Protein AF-A0A536FW49-F1 (afdb_monomer)

Nearest PDB structures (foldseek):
  2rd9-assembly1_A  TM=7.091E-01  e=1.650E-01  Halalkalibacterium halodurans C-125
  2yqy-assembly1_A  TM=7.207E-01  e=1.515E+00  Thermus thermophilus HB8

Sequence (90 aa):
MTPSEVAGTLEASGDAVTRLLSSLPPAIARWKPAPREWCVNECVGHLIEAERRAFAGRIRIILDNTNRRWRHGTRPRLRWRAMTARETRR

Solvent-accessible surface area (backbone atoms only — not comparable to full-atom values): 5673 Å² total; per-residue (Å²): 133,53,74,65,56,51,51,52,50,52,52,53,50,52,51,53,52,49,56,57,56,73,69,50,55,74,67,61,35,65,42,56,90,43,98,86,54,67,19,54,52,55,51,50,53,50,50,53,48,42,44,62,62,50,50,56,39,45,53,50,41,60,75,67,68,53,89,70,78,82,74,77,77,74,73,74,88,62,77,77,73,74,87,68,94,70,86,89,76,130

Foldseek 3Di:
DDPVVVVVVVVVVVVVLVVVVVPDDPV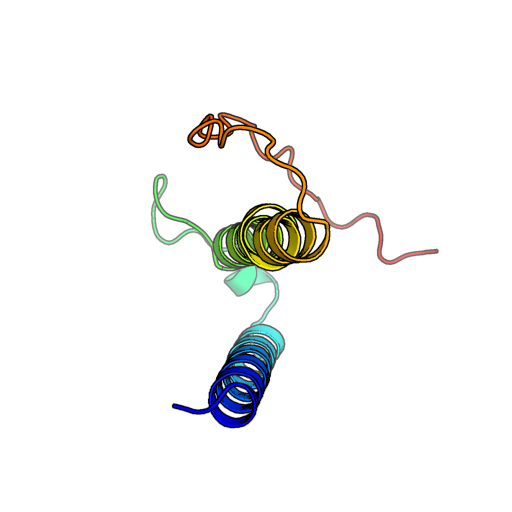QQCDAPDPPGDRVVRVVVVVVCCVPCPNVVVVVCVVVVPPPDDDDDPPPPDDPPDPPDDPPPD

Secondary structure (DSSP, 8-state):
--HHHHHHHHHHHHHHHHHHHHTS-HHHHH--SSTTSPPHHHHHHHHHHIIIIIIHHHHHHHHTT-------------------S-SS--

pLDDT: mean 78.27, std 22.02, range [34.75, 97.12]

Structure (mmCIF, N/CA/C/O backbone):
data_AF-A0A536FW49-F1
#
_entry.id   AF-A0A536FW49-F1
#
loop_
_atom_site.group_PDB
_atom_site.id
_atom_site.type_symbol
_atom_site.label_atom_id
_atom_site.label_alt_id
_atom_site.label_comp_id
_atom_site.label_asym_id
_atom_site.label_entity_id
_atom_site.label_seq_id
_atom_site.pdbx_PDB_ins_code
_atom_site.Cartn_x
_atom_site.Cartn_y
_atom_site.Cartn_z
_atom_site.occupancy
_atom_site.B_iso_or_equiv
_atom_site.auth_seq_id
_atom_site.auth_comp_id
_atom_site.auth_asym_id
_atom_site.auth_atom_id
_atom_site.pdbx_PDB_model_num
ATOM 1 N N . MET A 1 1 ? -19.335 11.961 7.971 1.00 80.06 1 MET A N 1
ATOM 2 C CA . MET A 1 1 ? -18.702 10.635 7.882 1.00 80.06 1 MET A CA 1
ATOM 3 C C . MET A 1 1 ? -18.817 9.940 9.225 1.00 80.06 1 MET A C 1
ATOM 5 O O . MET A 1 1 ? -18.332 10.478 10.215 1.00 80.06 1 MET A O 1
ATOM 9 N N . THR A 1 2 ? -19.498 8.802 9.276 1.00 96.50 2 THR A N 1
ATOM 10 C CA . THR A 1 2 ? -19.573 7.930 10.452 1.00 96.50 2 THR A CA 1
ATOM 11 C C . THR A 1 2 ? -18.273 7.126 10.599 1.00 96.50 2 THR A C 1
ATOM 13 O O . THR A 1 2 ? -17.546 6.952 9.617 1.00 96.50 2 THR A O 1
ATOM 16 N N . PRO A 1 3 ? -17.958 6.589 11.792 1.00 91.44 3 PRO A N 1
ATOM 17 C CA . PRO A 1 3 ? -16.806 5.700 11.957 1.00 91.44 3 PRO A CA 1
ATOM 18 C C . PRO A 1 3 ? -16.817 4.497 11.001 1.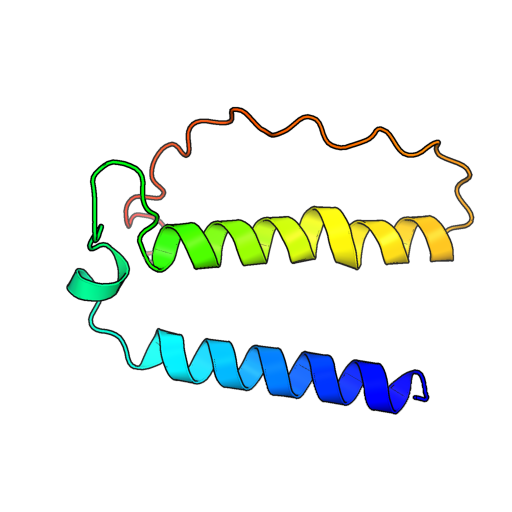00 91.44 3 PRO A C 1
ATOM 20 O O . PRO A 1 3 ? -15.765 4.092 10.515 1.00 91.44 3 PRO A O 1
ATOM 23 N N . SER A 1 4 ? -18.000 3.961 10.684 1.00 94.19 4 SER A N 1
ATOM 24 C CA . SER A 1 4 ? -18.147 2.858 9.729 1.00 94.19 4 SER A CA 1
ATOM 25 C C . SER A 1 4 ? -17.844 3.293 8.291 1.00 94.19 4 SER A C 1
ATOM 27 O O . SER A 1 4 ? -17.142 2.579 7.581 1.00 94.19 4 SER A O 1
ATOM 29 N N . GLU A 1 5 ? -18.275 4.490 7.880 1.00 96.75 5 GLU A N 1
ATOM 30 C CA . GLU A 1 5 ? -17.933 5.053 6.564 1.00 96.75 5 GLU A CA 1
ATOM 31 C C . GLU A 1 5 ? -16.423 5.315 6.428 1.00 96.75 5 GLU A C 1
ATOM 33 O O . GLU A 1 5 ? -15.838 5.072 5.370 1.00 96.75 5 GLU A O 1
ATOM 38 N N . VAL A 1 6 ? -15.767 5.768 7.505 1.00 93.06 6 VAL A N 1
ATOM 39 C CA . VAL A 1 6 ? -14.301 5.922 7.557 1.00 93.06 6 VAL A CA 1
ATOM 40 C C . VAL A 1 6 ? -13.618 4.568 7.386 1.00 93.06 6 VAL A C 1
ATOM 42 O O . VAL A 1 6 ? -12.737 4.441 6.540 1.00 93.06 6 VAL A O 1
ATOM 45 N N . ALA A 1 7 ? -14.033 3.559 8.156 1.00 91.06 7 ALA A N 1
ATOM 46 C CA . ALA A 1 7 ? -13.458 2.219 8.086 1.00 91.06 7 ALA A CA 1
ATOM 47 C C . ALA A 1 7 ? -13.606 1.609 6.684 1.00 91.06 7 ALA A C 1
ATOM 49 O O . ALA A 1 7 ? -12.614 1.158 6.116 1.00 91.06 7 ALA A O 1
ATOM 50 N N . GLY A 1 8 ? -14.800 1.695 6.087 1.00 96.50 8 GLY A N 1
ATOM 51 C CA . GLY A 1 8 ? -15.040 1.198 4.731 1.00 96.50 8 GLY A CA 1
ATOM 52 C C . GLY A 1 8 ? -14.200 1.919 3.673 1.00 96.50 8 GLY A C 1
ATOM 53 O O . GLY A 1 8 ? -13.678 1.288 2.757 1.00 96.50 8 GLY A O 1
ATOM 54 N N . THR A 1 9 ? -13.989 3.230 3.822 1.00 95.81 9 THR A N 1
ATOM 55 C CA . THR A 1 9 ? -13.108 3.992 2.919 1.00 95.81 9 THR A CA 1
ATOM 56 C C . THR A 1 9 ? -11.649 3.540 3.035 1.00 95.81 9 THR A C 1
ATOM 58 O O . THR A 1 9 ? -10.966 3.398 2.018 1.00 95.81 9 THR A O 1
ATOM 61 N N . LEU A 1 10 ? -11.158 3.307 4.258 1.00 91.44 10 LEU A N 1
ATOM 62 C CA . LEU A 1 10 ? -9.789 2.838 4.498 1.00 91.44 10 LEU A CA 1
ATOM 63 C C . LEU A 1 10 ? -9.562 1.433 3.926 1.00 91.44 10 LEU A C 1
ATOM 65 O O . LEU A 1 10 ? -8.539 1.199 3.285 1.00 91.44 10 LEU A O 1
ATOM 69 N N . GLU A 1 11 ? -10.526 0.531 4.103 1.00 94.31 11 GLU A N 1
ATOM 70 C CA . GLU A 1 11 ? -10.476 -0.829 3.561 1.00 94.31 11 GLU A CA 1
ATOM 71 C C . GLU A 1 11 ? -10.460 -0.819 2.026 1.00 94.31 11 GLU A C 1
ATOM 73 O O . GLU A 1 11 ? -9.532 -1.347 1.413 1.00 94.31 11 GLU A O 1
ATOM 78 N N . ALA A 1 12 ? -11.392 -0.092 1.397 1.00 96.62 12 ALA A N 1
ATOM 79 C CA . ALA A 1 12 ? -11.434 0.055 -0.058 1.00 96.62 12 ALA A CA 1
ATOM 80 C C . ALA A 1 12 ? -10.146 0.679 -0.632 1.00 96.62 12 ALA A C 1
ATOM 82 O O . ALA A 1 12 ? -9.678 0.291 -1.707 1.00 96.62 12 ALA A O 1
ATOM 83 N N . SER A 1 13 ? -9.543 1.628 0.091 1.00 93.44 13 SER A N 1
ATOM 84 C CA . SER A 1 13 ? -8.270 2.243 -0.302 1.00 93.44 13 SER A CA 1
ATOM 85 C C . SER A 1 13 ? -7.110 1.244 -0.233 1.00 93.44 13 SER A C 1
ATOM 87 O O . SER A 1 13 ? -6.290 1.189 -1.152 1.00 93.44 13 SER A O 1
ATOM 89 N N . GLY A 1 14 ? -7.047 0.428 0.824 1.00 92.81 14 GLY A N 1
ATOM 90 C CA . GLY A 1 14 ? -6.048 -0.633 0.974 1.00 92.81 14 GLY A CA 1
ATOM 91 C C . GLY A 1 14 ? -6.150 -1.695 -0.123 1.00 92.81 14 GLY A C 1
ATOM 92 O O . GLY A 1 14 ? -5.132 -2.095 -0.698 1.00 92.81 14 GLY A O 1
ATOM 93 N N . ASP A 1 15 ? -7.372 -2.083 -0.484 1.00 96.12 15 ASP A N 1
ATOM 94 C CA . ASP A 1 15 ? -7.638 -3.007 -1.588 1.00 96.12 15 ASP A CA 1
ATOM 95 C C . ASP A 1 15 ? -7.182 -2.445 -2.935 1.00 96.12 15 ASP A C 1
ATOM 97 O O . ASP A 1 15 ? -6.529 -3.142 -3.718 1.00 96.12 15 ASP A O 1
ATOM 101 N N . ALA A 1 16 ? -7.486 -1.173 -3.209 1.00 95.50 16 ALA A N 1
ATOM 102 C CA . ALA A 1 16 ? -7.066 -0.509 -4.438 1.00 95.50 16 ALA A CA 1
ATOM 103 C C . ALA A 1 16 ? -5.534 -0.469 -4.560 1.00 95.50 16 ALA A C 1
ATOM 105 O O . ALA A 1 16 ? -4.987 -0.821 -5.608 1.00 95.50 16 ALA A O 1
ATOM 106 N N . VAL A 1 17 ? -4.836 -0.113 -3.476 1.00 93.06 17 VAL A N 1
ATOM 107 C CA . VAL A 1 17 ? -3.368 -0.126 -3.422 1.00 93.06 17 VAL A CA 1
ATOM 108 C C . VAL A 1 17 ? -2.833 -1.538 -3.651 1.00 93.06 17 VAL A C 1
ATOM 110 O O . VAL A 1 17 ? -1.950 -1.727 -4.484 1.00 93.06 17 VAL A O 1
ATOM 113 N N . THR A 1 18 ? -3.393 -2.544 -2.980 1.00 94.69 18 THR A N 1
ATOM 114 C CA . THR A 1 18 ? -2.958 -3.940 -3.124 1.00 94.69 18 THR A CA 1
ATOM 115 C C . THR A 1 18 ? -3.091 -4.417 -4.568 1.00 94.69 18 THR A C 1
ATOM 117 O O . THR A 1 18 ? -2.127 -4.930 -5.131 1.00 94.69 18 THR A O 1
ATOM 120 N N . ARG A 1 19 ? -4.236 -4.169 -5.214 1.00 96.12 19 ARG A N 1
ATOM 121 C CA . ARG A 1 19 ? -4.466 -4.542 -6.620 1.00 96.12 19 ARG A CA 1
ATOM 122 C C . ARG A 1 19 ? -3.468 -3.883 -7.569 1.00 96.12 19 ARG A C 1
ATOM 124 O O . ARG A 1 19 ? -2.915 -4.563 -8.432 1.00 96.12 19 ARG A O 1
ATOM 131 N N . LEU A 1 20 ? -3.210 -2.585 -7.391 1.00 93.88 20 LEU A N 1
ATOM 132 C CA . LEU A 1 20 ? -2.221 -1.862 -8.191 1.00 93.88 20 LEU A CA 1
ATOM 133 C C . LEU A 1 20 ? -0.832 -2.487 -8.035 1.00 93.88 20 LEU A C 1
ATOM 135 O O . LEU A 1 20 ? -0.180 -2.795 -9.030 1.00 93.88 20 LEU A O 1
ATOM 139 N N . LEU A 1 21 ? -0.399 -2.735 -6.800 1.00 93.69 21 LEU A N 1
ATOM 140 C CA . LEU A 1 21 ? 0.938 -3.249 -6.509 1.00 93.69 21 LEU A CA 1
ATOM 141 C C . LEU A 1 21 ? 1.133 -4.697 -6.968 1.00 93.69 21 LEU A C 1
ATOM 143 O O . LEU A 1 21 ? 2.188 -5.023 -7.508 1.00 93.69 21 LEU A O 1
ATOM 147 N N . SER A 1 22 ? 0.124 -5.553 -6.798 1.00 92.62 22 SER A N 1
ATOM 148 C CA . SER A 1 22 ? 0.175 -6.956 -7.223 1.00 92.62 22 SER A CA 1
ATOM 149 C C . SER A 1 22 ? 0.255 -7.121 -8.741 1.00 92.62 22 SER A C 1
ATOM 151 O O . SER A 1 22 ? 0.706 -8.162 -9.209 1.00 92.62 22 SER A O 1
ATOM 153 N N . SER A 1 23 ? -0.147 -6.105 -9.511 1.00 94.69 23 SER A N 1
ATOM 154 C CA . SER A 1 23 ? -0.039 -6.119 -10.974 1.00 94.69 23 SER A CA 1
ATOM 155 C C . SER A 1 23 ? 1.363 -5.775 -11.500 1.00 94.69 23 SER A C 1
ATOM 157 O O . SER A 1 23 ? 1.648 -5.989 -12.679 1.00 94.69 23 SER A O 1
ATOM 159 N N . LEU A 1 24 ? 2.254 -5.243 -10.654 1.00 95.38 24 LEU A N 1
ATOM 160 C CA . LEU A 1 24 ? 3.547 -4.727 -11.100 1.00 95.38 24 LEU A CA 1
ATOM 161 C C . LEU A 1 24 ? 4.605 -5.832 -11.232 1.00 95.38 24 LEU A C 1
ATOM 163 O O . LEU A 1 24 ? 4.848 -6.581 -10.281 1.00 95.38 24 LEU A O 1
ATOM 167 N N . PRO A 1 25 ? 5.353 -5.876 -12.351 1.00 96.44 25 PRO A N 1
ATOM 168 C CA . PRO A 1 25 ? 6.535 -6.716 -12.445 1.00 96.44 25 PRO A CA 1
ATOM 169 C C . PRO A 1 25 ? 7.563 -6.350 -11.357 1.00 96.44 25 PRO A C 1
ATOM 171 O O . PRO A 1 25 ? 7.819 -5.161 -11.128 1.00 96.44 25 PRO A O 1
ATOM 174 N N . PRO A 1 26 ? 8.260 -7.327 -10.742 1.00 94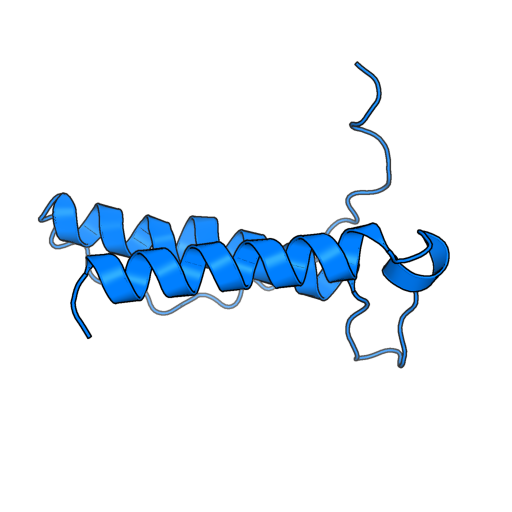.00 26 PRO A N 1
ATOM 175 C CA . PRO A 1 26 ? 9.210 -7.051 -9.661 1.00 94.00 26 PRO A CA 1
ATOM 176 C C . PRO A 1 26 ? 10.339 -6.076 -10.027 1.00 94.00 26 PRO A C 1
ATOM 178 O O . PRO A 1 26 ? 10.873 -5.392 -9.155 1.00 94.00 26 PRO A O 1
ATOM 181 N N . ALA A 1 27 ? 10.730 -6.020 -11.304 1.00 96.31 27 ALA A N 1
ATOM 182 C CA . ALA A 1 27 ? 11.728 -5.070 -11.792 1.00 96.31 27 ALA A CA 1
ATOM 183 C C . ALA A 1 27 ? 11.226 -3.618 -11.712 1.00 96.31 27 ALA A C 1
ATOM 185 O O . ALA A 1 27 ? 11.956 -2.753 -11.233 1.00 96.31 27 ALA A O 1
ATOM 186 N N . ILE A 1 28 ? 9.968 -3.377 -12.093 1.00 97.00 28 ILE A N 1
ATOM 187 C CA . ILE A 1 28 ? 9.327 -2.058 -12.014 1.00 97.00 28 ILE A CA 1
ATOM 188 C C . ILE A 1 28 ? 9.154 -1.636 -10.557 1.00 97.00 28 ILE A C 1
ATOM 190 O O . ILE A 1 28 ? 9.465 -0.503 -10.204 1.00 97.00 28 ILE A O 1
ATOM 194 N N . ALA A 1 29 ? 8.775 -2.567 -9.680 1.00 95.75 29 ALA A N 1
ATOM 195 C CA . ALA A 1 29 ? 8.610 -2.278 -8.257 1.00 95.75 29 ALA A CA 1
ATOM 196 C C . ALA A 1 29 ? 9.900 -1.756 -7.579 1.00 95.75 29 ALA A C 1
ATOM 198 O O . ALA A 1 29 ? 9.843 -1.018 -6.592 1.00 95.75 29 ALA A O 1
ATOM 199 N N . ARG A 1 30 ? 11.075 -2.123 -8.116 1.00 96.25 30 ARG A N 1
ATOM 200 C CA . ARG A 1 30 ? 12.400 -1.700 -7.627 1.00 96.25 30 ARG A CA 1
ATOM 201 C C . ARG A 1 30 ? 13.019 -0.544 -8.413 1.00 96.25 30 ARG A C 1
ATOM 203 O O . ARG A 1 30 ? 14.038 -0.013 -7.975 1.00 96.25 30 ARG A O 1
ATOM 210 N N . TRP A 1 31 ? 12.454 -0.180 -9.560 1.00 96.94 31 TRP A N 1
ATOM 211 C CA . TRP A 1 31 ? 13.018 0.847 -10.427 1.00 96.94 31 TRP A CA 1
ATOM 212 C C . TRP A 1 31 ? 12.878 2.238 -9.799 1.00 96.94 31 TRP A C 1
ATOM 214 O O . TRP A 1 31 ? 11.820 2.585 -9.276 1.00 96.94 31 TRP A O 1
ATOM 224 N N . LYS A 1 32 ? 13.960 3.025 -9.840 1.00 97.12 32 LYS A N 1
ATOM 225 C CA . LYS A 1 32 ? 13.980 4.410 -9.356 1.00 97.12 32 LYS A CA 1
ATOM 226 C C . LYS A 1 32 ? 13.871 5.369 -10.548 1.00 97.12 32 LYS A C 1
ATOM 228 O O . LYS A 1 32 ? 14.756 5.309 -11.403 1.00 97.12 32 LYS A O 1
ATOM 233 N N . PRO A 1 33 ? 12.864 6.260 -10.589 1.00 94.62 33 PRO A N 1
ATOM 234 C CA . PRO A 1 33 ? 12.702 7.210 -11.692 1.00 94.62 33 PRO A CA 1
ATOM 235 C C . PRO A 1 33 ? 13.819 8.261 -11.758 1.00 94.62 33 PRO A C 1
ATOM 237 O O . PRO A 1 33 ? 14.270 8.615 -12.845 1.00 94.62 33 PRO A O 1
ATOM 240 N N . ALA A 1 34 ? 14.353 8.671 -10.604 1.00 96.44 34 ALA A N 1
ATOM 241 C CA . ALA A 1 34 ? 15.547 9.503 -10.493 1.00 96.44 34 ALA A CA 1
ATOM 242 C C . ALA A 1 34 ? 16.349 9.163 -9.219 1.00 96.44 34 ALA A C 1
ATOM 244 O O . ALA A 1 34 ? 15.799 8.576 -8.279 1.00 96.44 34 ALA A O 1
ATOM 245 N N . PRO A 1 35 ? 17.634 9.568 -9.108 1.00 93.31 35 PRO A N 1
ATOM 246 C CA . PRO A 1 35 ? 18.481 9.233 -7.956 1.00 93.31 35 PRO A CA 1
ATOM 247 C C . PRO A 1 35 ? 17.911 9.636 -6.586 1.00 93.31 35 PRO A C 1
ATOM 249 O O . PRO A 1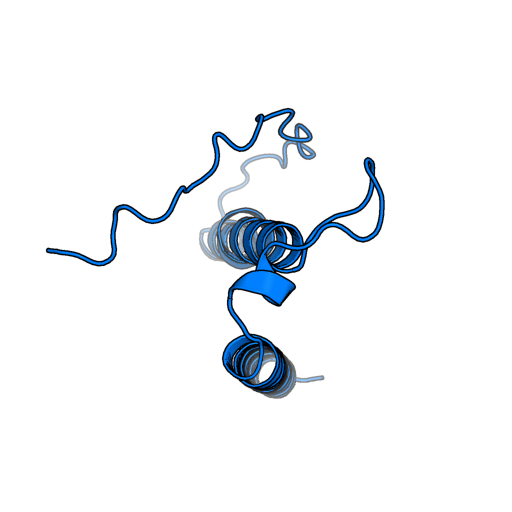 35 ? 18.221 9.002 -5.577 1.00 93.31 35 PRO A O 1
ATOM 252 N N . ARG A 1 36 ? 17.086 10.690 -6.539 1.00 95.00 36 ARG A N 1
ATOM 253 C CA . ARG A 1 36 ? 16.485 11.229 -5.307 1.00 95.00 36 ARG A CA 1
ATOM 254 C C . ARG A 1 36 ? 15.013 10.866 -5.117 1.00 95.00 36 ARG A C 1
ATOM 256 O O . ARG A 1 36 ? 14.454 11.204 -4.078 1.00 95.00 36 ARG A O 1
ATOM 263 N N . GLU A 1 37 ? 14.401 10.209 -6.092 1.00 95.12 37 GLU A N 1
A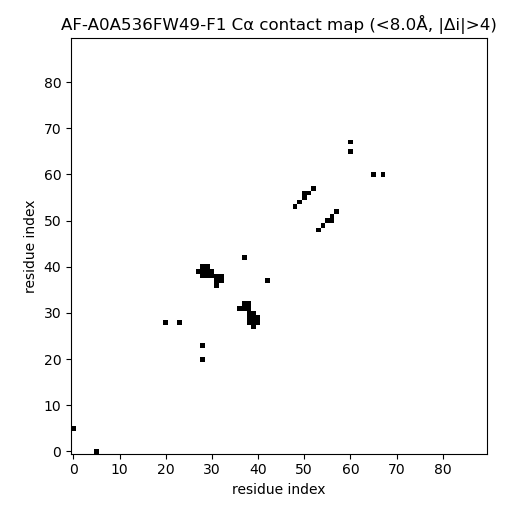TOM 264 C CA . GLU A 1 37 ? 13.006 9.786 -6.017 1.00 95.12 37 GLU A CA 1
ATOM 265 C C . GLU A 1 37 ? 12.895 8.395 -5.394 1.00 95.12 37 GLU A C 1
ATOM 267 O O . GLU A 1 37 ? 13.901 7.740 -5.106 1.00 95.12 37 GLU A O 1
ATOM 272 N N . TRP A 1 38 ? 11.670 7.965 -5.117 1.00 96.69 38 TRP A N 1
ATOM 273 C CA . TRP A 1 38 ? 11.395 6.661 -4.524 1.00 96.69 38 TRP A CA 1
ATOM 274 C C . TRP A 1 38 ? 10.968 5.672 -5.602 1.00 96.69 38 TRP A C 1
ATOM 276 O O . TRP A 1 38 ? 10.231 6.027 -6.521 1.00 96.69 38 TRP A O 1
ATOM 286 N N . CYS A 1 39 ? 11.416 4.423 -5.486 1.00 96.81 39 CYS A N 1
ATOM 287 C CA . CYS A 1 39 ? 10.754 3.325 -6.177 1.00 96.81 39 CYS A CA 1
ATOM 288 C C . CYS A 1 39 ? 9.443 2.958 -5.471 1.00 96.81 39 CYS A C 1
ATOM 290 O O . CYS A 1 39 ? 9.195 3.338 -4.323 1.00 96.81 39 CYS A O 1
ATOM 292 N N . VAL A 1 40 ? 8.619 2.153 -6.137 1.00 96.12 40 VAL A N 1
ATOM 293 C CA . VAL A 1 40 ? 7.338 1.696 -5.582 1.00 96.12 40 VAL A CA 1
ATOM 294 C C . VAL A 1 40 ? 7.533 0.969 -4.248 1.00 96.12 40 VAL A C 1
ATOM 296 O O . VAL A 1 40 ? 6.815 1.249 -3.293 1.00 96.12 40 VAL A O 1
ATOM 299 N N . ASN A 1 41 ? 8.542 0.101 -4.129 1.00 95.19 41 ASN A N 1
ATOM 300 C CA . ASN A 1 41 ? 8.824 -0.598 -2.871 1.00 95.19 41 ASN A CA 1
ATOM 301 C C . ASN A 1 41 ? 9.194 0.354 -1.721 1.00 95.19 41 ASN A C 1
ATOM 303 O O . ASN A 1 41 ? 8.843 0.083 -0.574 1.00 95.19 41 ASN A O 1
ATOM 307 N N . GLU A 1 42 ? 9.887 1.460 -2.006 1.00 96.19 42 GLU A N 1
ATOM 308 C CA . GLU A 1 42 ? 10.197 2.485 -1.002 1.00 96.19 42 GLU A CA 1
ATOM 309 C C . GLU A 1 42 ? 8.912 3.205 -0.557 1.00 96.19 42 GLU A C 1
ATOM 311 O O . GLU A 1 42 ? 8.694 3.366 0.645 1.00 96.19 42 GLU A O 1
ATOM 316 N N . CYS A 1 43 ? 8.013 3.543 -1.490 1.00 95.12 43 CYS A N 1
ATOM 317 C CA . CYS A 1 43 ? 6.695 4.101 -1.168 1.00 95.12 43 CYS A CA 1
ATOM 318 C C . CYS A 1 43 ? 5.866 3.153 -0.286 1.00 95.12 43 CYS A C 1
ATOM 320 O O . CYS A 1 43 ? 5.325 3.575 0.735 1.00 95.12 43 CYS A O 1
ATOM 322 N N . VAL A 1 44 ? 5.802 1.866 -0.638 1.00 94.19 44 VAL A N 1
ATOM 323 C CA . VAL A 1 44 ? 5.060 0.846 0.124 1.00 94.19 44 VAL A CA 1
ATOM 324 C C . VAL A 1 44 ? 5.658 0.641 1.512 1.00 94.19 44 VAL A C 1
ATOM 326 O O . VAL A 1 44 ? 4.923 0.598 2.496 1.00 94.19 44 VAL A O 1
ATOM 329 N N . GLY A 1 45 ? 6.988 0.575 1.621 1.00 91.88 45 GLY A N 1
ATOM 330 C CA . GLY A 1 45 ? 7.666 0.501 2.914 1.00 91.88 45 GLY A CA 1
ATOM 331 C C . GLY A 1 45 ? 7.321 1.693 3.811 1.00 91.88 45 GLY A C 1
ATOM 332 O O . GLY A 1 45 ? 7.030 1.517 4.994 1.00 91.88 45 GLY A O 1
ATOM 333 N N . HIS A 1 46 ? 7.268 2.898 3.239 1.00 91.06 46 HIS A N 1
ATOM 334 C CA . HIS A 1 46 ? 6.856 4.097 3.962 1.00 91.06 46 HIS A CA 1
ATOM 335 C C . HIS A 1 46 ? 5.382 4.080 4.386 1.00 91.06 46 HIS A C 1
ATOM 337 O O . HIS A 1 46 ? 5.090 4.478 5.515 1.00 91.06 46 HIS A O 1
ATOM 343 N N . LEU A 1 47 ? 4.472 3.591 3.538 1.00 90.69 47 LEU A N 1
ATOM 344 C CA . LEU A 1 47 ? 3.058 3.413 3.887 1.00 90.69 47 LEU A CA 1
ATOM 345 C C . LEU A 1 47 ? 2.889 2.438 5.061 1.00 90.69 47 LEU A C 1
ATOM 347 O O . LEU A 1 47 ? 2.216 2.763 6.034 1.00 90.69 47 LEU A O 1
ATOM 351 N N . ILE A 1 48 ? 3.562 1.284 5.026 1.00 88.81 48 ILE A N 1
ATOM 352 C CA . ILE A 1 48 ? 3.505 0.281 6.104 1.00 88.81 48 ILE A CA 1
ATOM 353 C C . ILE A 1 48 ? 3.999 0.865 7.433 1.00 88.81 48 ILE A C 1
ATOM 355 O O . ILE A 1 48 ? 3.385 0.647 8.480 1.00 88.81 48 ILE A O 1
ATOM 359 N N . GLU A 1 49 ? 5.105 1.608 7.412 1.00 88.44 49 GLU A N 1
ATOM 360 C CA . GLU A 1 49 ? 5.638 2.263 8.608 1.00 88.44 49 GLU A CA 1
ATOM 361 C C . GLU A 1 49 ? 4.676 3.325 9.157 1.00 88.44 49 GLU A C 1
ATOM 363 O O . GLU A 1 49 ? 4.434 3.369 10.369 1.00 88.44 49 GLU A O 1
ATOM 368 N N . ALA A 1 50 ? 4.099 4.151 8.277 1.00 87.81 50 ALA A N 1
ATOM 369 C CA . ALA A 1 50 ? 3.116 5.159 8.656 1.00 87.81 50 ALA A CA 1
ATOM 370 C C . ALA A 1 50 ? 1.879 4.516 9.300 1.00 87.81 50 ALA A C 1
ATOM 372 O O . ALA A 1 50 ? 1.491 4.916 10.397 1.00 87.81 50 ALA A O 1
ATOM 373 N N . GLU A 1 51 ? 1.324 3.466 8.699 1.00 86.62 51 GLU A N 1
ATOM 374 C CA . GLU A 1 51 ? 0.144 2.787 9.233 1.00 86.62 51 GLU A CA 1
ATOM 375 C C . GLU A 1 51 ? 0.425 2.104 10.574 1.00 86.62 51 GLU A C 1
ATOM 377 O O . GLU A 1 51 ? -0.276 2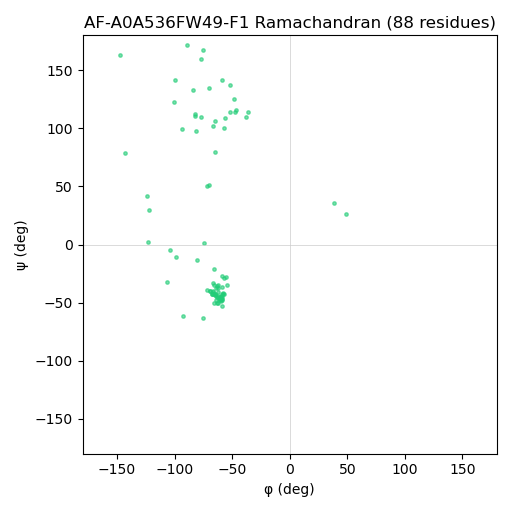.335 11.562 1.00 86.62 51 GLU A O 1
ATOM 382 N N . ARG A 1 52 ? 1.498 1.309 10.666 1.00 82.38 52 ARG A N 1
ATOM 383 C CA . ARG A 1 52 ? 1.770 0.501 11.867 1.00 82.38 52 ARG A CA 1
ATOM 384 C C . ARG A 1 52 ? 2.219 1.339 13.057 1.00 82.38 52 ARG A C 1
ATOM 386 O O . ARG A 1 52 ? 1.859 1.020 14.190 1.00 82.38 52 ARG A O 1
ATOM 393 N N . ARG A 1 53 ? 3.037 2.370 12.826 1.00 76.50 53 ARG A N 1
ATOM 394 C CA . ARG A 1 53 ? 3.698 3.121 13.909 1.00 76.50 53 ARG A CA 1
ATOM 395 C C . ARG A 1 53 ? 3.105 4.499 14.141 1.00 76.50 53 ARG A C 1
ATOM 397 O O . ARG A 1 53 ? 3.109 4.949 15.284 1.00 76.50 53 ARG A O 1
ATOM 404 N N . ALA A 1 54 ? 2.603 5.163 13.100 1.00 80.31 54 ALA A N 1
ATOM 405 C CA . ALA A 1 54 ? 1.960 6.458 13.260 1.00 80.31 54 ALA A CA 1
ATOM 406 C C . ALA A 1 54 ? 0.451 6.293 13.455 1.00 80.31 54 ALA A C 1
ATOM 408 O O . ALA A 1 54 ? -0.038 6.655 14.517 1.00 80.31 54 ALA A O 1
ATOM 409 N N . PHE A 1 55 ? -0.286 5.735 12.496 1.00 85.00 55 PHE A N 1
ATOM 410 C CA . PHE A 1 55 ? -1.751 5.762 12.517 1.00 85.00 55 PHE A CA 1
ATOM 411 C C . PHE A 1 55 ? -2.377 4.779 13.519 1.00 85.00 55 PHE A C 1
ATOM 413 O O . PHE A 1 55 ? -2.978 5.203 14.506 1.00 85.00 55 PHE A O 1
ATOM 420 N N . ALA A 1 56 ? -2.179 3.470 13.353 1.00 83.44 56 ALA A N 1
ATOM 421 C CA . ALA A 1 56 ? -2.724 2.477 14.282 1.00 83.44 56 ALA A CA 1
ATOM 422 C C . ALA A 1 56 ? -2.127 2.632 15.693 1.00 83.44 56 ALA A C 1
ATOM 424 O O . ALA A 1 56 ? -2.824 2.491 16.701 1.00 83.44 56 ALA A O 1
ATOM 425 N N . GLY A 1 57 ? -0.840 2.992 15.769 1.00 79.88 57 GLY A N 1
ATOM 426 C CA . GLY A 1 57 ? -0.173 3.336 17.026 1.00 79.88 57 GLY A CA 1
ATOM 427 C C .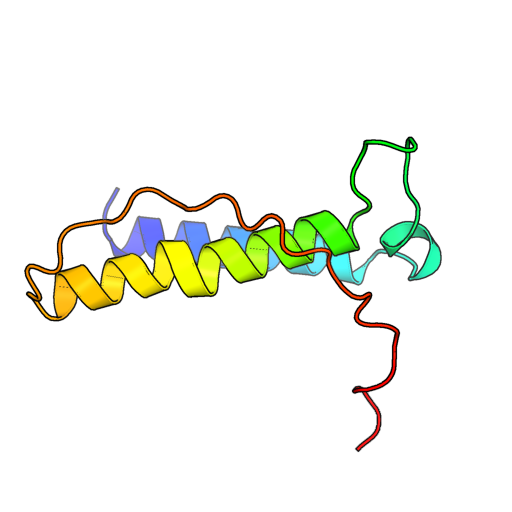 GLY A 1 57 ? -0.847 4.507 17.753 1.00 79.88 57 GLY A C 1
ATOM 428 O O . GLY A 1 57 ? -1.063 4.429 18.960 1.00 79.88 57 GLY A O 1
ATOM 429 N N . ARG A 1 58 ? -1.240 5.560 17.018 1.00 80.44 58 ARG A N 1
ATOM 430 C CA . ARG A 1 58 ? -1.993 6.718 17.535 1.00 80.44 58 ARG A CA 1
ATOM 431 C C . ARG A 1 58 ? -3.318 6.319 18.140 1.00 80.44 58 ARG A C 1
ATOM 433 O O . ARG A 1 58 ? -3.598 6.691 19.275 1.00 80.44 58 ARG A O 1
ATOM 440 N N . ILE A 1 59 ? -4.114 5.587 17.367 1.00 84.38 59 ILE A N 1
ATOM 441 C CA . ILE A 1 59 ? -5.461 5.192 17.771 1.00 84.38 59 ILE A CA 1
ATOM 442 C C . ILE A 1 59 ? -5.390 4.389 19.066 1.00 84.38 59 ILE A C 1
ATOM 444 O O . ILE A 1 59 ? -6.119 4.693 20.002 1.00 84.38 59 ILE A O 1
ATOM 448 N N . ARG A 1 60 ? -4.454 3.440 19.168 1.00 82.69 60 ARG A N 1
ATOM 449 C CA . ARG A 1 60 ? -4.296 2.642 20.385 1.00 82.69 60 ARG A CA 1
ATOM 450 C C . ARG A 1 60 ? -3.916 3.482 21.606 1.00 82.69 60 ARG A C 1
ATOM 452 O O . ARG A 1 60 ? -4.553 3.335 22.633 1.00 82.69 60 ARG A O 1
ATOM 459 N N . ILE A 1 61 ? -2.979 4.428 21.484 1.00 83.06 61 ILE A N 1
ATOM 460 C CA . ILE A 1 61 ? -2.632 5.347 22.590 1.00 83.06 61 ILE A CA 1
ATOM 461 C C . ILE A 1 61 ? -3.853 6.152 23.064 1.00 83.06 61 ILE A C 1
ATOM 463 O O . ILE A 1 61 ? -4.051 6.315 24.267 1.00 83.06 61 ILE A O 1
ATOM 467 N N . ILE A 1 62 ? -4.661 6.651 22.119 1.00 82.56 62 ILE A N 1
ATOM 468 C CA . ILE A 1 62 ? -5.883 7.412 22.414 1.00 82.56 62 ILE A CA 1
ATOM 469 C C . ILE A 1 62 ? -6.902 6.524 23.140 1.00 82.56 62 ILE A C 1
ATOM 471 O O . ILE A 1 62 ? -7.431 6.934 24.168 1.00 82.56 62 ILE A O 1
ATOM 475 N N . LEU A 1 63 ? -7.149 5.310 22.635 1.00 84.50 63 LEU A N 1
ATOM 476 C CA . LEU A 1 63 ? -8.087 4.355 23.237 1.00 84.50 63 LEU A CA 1
ATOM 477 C C . LEU A 1 63 ? -7.623 3.868 24.618 1.00 84.50 63 LEU A C 1
ATOM 479 O O . LEU A 1 63 ? -8.444 3.708 25.517 1.00 84.50 63 LEU A O 1
ATOM 483 N N . ASP A 1 64 ? -6.314 3.711 24.811 1.00 87.06 64 ASP A N 1
ATOM 484 C CA . ASP A 1 64 ? -5.710 3.306 26.081 1.00 87.06 64 ASP A CA 1
ATOM 485 C C . ASP A 1 64 ? -5.701 4.449 27.125 1.00 87.06 64 ASP A C 1
ATOM 487 O O . ASP A 1 64 ? -5.176 4.267 28.223 1.00 87.06 64 ASP A O 1
ATOM 491 N N . ASN A 1 65 ? -6.239 5.642 26.804 1.00 72.00 65 ASN A N 1
ATOM 492 C CA . ASN A 1 65 ? -6.254 6.847 27.653 1.00 72.00 65 ASN A CA 1
ATOM 493 C C . ASN A 1 65 ? -4.884 7.203 28.261 1.00 72.00 65 ASN A C 1
ATOM 495 O O . ASN A 1 65 ? -4.777 7.852 29.306 1.00 72.00 65 ASN A O 1
ATOM 499 N N . THR A 1 66 ? -3.796 6.794 27.608 1.00 63.91 66 THR A N 1
ATOM 500 C CA . THR A 1 66 ? -2.455 7.081 28.100 1.00 63.91 66 THR A CA 1
ATOM 501 C C . THR A 1 66 ? -2.071 8.491 27.671 1.00 63.91 66 THR A C 1
ATOM 503 O O . THR A 1 66 ? -1.801 8.754 26.502 1.00 63.91 66 THR A O 1
ATOM 506 N N . ASN A 1 67 ? -1.987 9.419 28.631 1.00 56.41 67 ASN A N 1
ATOM 507 C CA . ASN A 1 67 ? -1.480 10.782 28.415 1.00 56.41 67 ASN A CA 1
ATOM 508 C C . ASN A 1 67 ? 0.052 10.797 28.203 1.00 56.41 67 ASN A C 1
ATOM 510 O O . ASN A 1 67 ? 0.806 11.520 28.858 1.00 56.41 67 ASN A O 1
ATOM 514 N N . ARG A 1 68 ? 0.556 9.948 27.301 1.00 59.81 68 ARG A N 1
ATOM 515 C CA . ARG A 1 68 ? 1.935 10.014 26.823 1.00 59.81 68 ARG A CA 1
ATOM 516 C C . ARG A 1 68 ? 2.017 11.161 25.824 1.00 59.81 68 ARG A C 1
ATOM 518 O O . ARG A 1 68 ? 1.498 11.069 24.716 1.00 59.81 68 ARG A O 1
ATOM 525 N N . ARG A 1 69 ? 2.697 12.244 26.218 1.00 56.69 69 ARG A N 1
ATOM 526 C CA . ARG A 1 69 ? 2.986 13.382 25.333 1.00 56.69 69 ARG A CA 1
ATOM 527 C C . ARG A 1 69 ? 3.560 12.898 24.000 1.00 56.69 69 ARG A C 1
ATOM 529 O O . ARG A 1 69 ? 4.588 12.218 23.960 1.00 56.69 69 ARG A O 1
ATOM 536 N N . TRP A 1 70 ? 2.907 13.320 22.921 1.00 53.59 70 TRP A N 1
ATOM 537 C CA . TRP A 1 70 ? 3.369 13.184 21.546 1.00 53.59 70 TRP A CA 1
ATOM 538 C C . TRP A 1 70 ? 4.790 13.737 21.397 1.00 53.59 70 TRP A C 1
ATOM 540 O O . TRP A 1 70 ? 5.006 14.942 21.504 1.00 53.59 70 TRP A O 1
ATOM 550 N N . ARG A 1 71 ? 5.774 12.879 21.109 1.00 53.62 71 ARG A N 1
ATOM 551 C CA . ARG A 1 71 ? 7.038 13.346 20.526 1.00 53.62 71 ARG A CA 1
ATOM 552 C C . ARG A 1 71 ? 6.80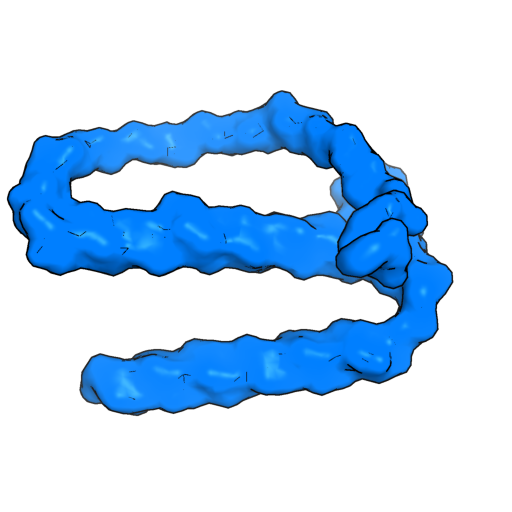2 13.480 19.027 1.00 53.62 71 ARG A C 1
ATOM 554 O O . ARG A 1 71 ? 6.557 12.483 18.351 1.00 53.62 71 ARG A O 1
ATOM 561 N N . HIS A 1 72 ? 6.817 14.713 18.520 1.00 46.91 72 HIS A N 1
ATOM 562 C CA . HIS A 1 72 ? 6.827 14.953 17.080 1.00 46.91 72 HIS A CA 1
ATOM 563 C C . HIS A 1 72 ? 7.950 14.142 16.440 1.00 46.91 72 HIS A C 1
ATOM 565 O O . HIS A 1 72 ? 9.041 14.032 17.001 1.00 46.91 72 HIS A O 1
ATOM 571 N N . GLY A 1 73 ? 7.623 13.536 15.297 1.00 46.75 73 GLY A N 1
ATOM 572 C CA . GLY A 1 73 ? 8.444 12.542 14.632 1.00 46.75 73 GLY A CA 1
ATOM 573 C C . GLY A 1 73 ? 9.896 12.979 14.545 1.00 46.75 73 GLY A C 1
ATOM 574 O O . GLY A 1 73 ? 10.243 13.921 13.834 1.00 46.75 73 GLY A O 1
ATOM 575 N N . THR A 1 74 ? 10.767 12.232 15.214 1.00 41.47 74 THR A N 1
ATOM 576 C CA . THR A 1 74 ? 12.116 12.075 14.700 1.00 41.47 74 THR A CA 1
ATOM 577 C C . THR A 1 74 ? 11.913 11.530 13.294 1.00 41.47 74 THR A C 1
ATOM 579 O O . THR A 1 74 ? 11.444 10.403 13.145 1.00 41.47 74 THR A O 1
ATOM 582 N N . ARG A 1 75 ? 12.170 12.338 12.253 1.00 42.84 75 ARG A N 1
ATOM 583 C CA . ARG A 1 75 ? 12.358 11.801 10.901 1.00 42.84 75 ARG A CA 1
ATOM 584 C C . ARG A 1 75 ? 13.334 10.649 11.085 1.00 42.84 75 ARG A C 1
ATOM 586 O O . ARG A 1 75 ? 14.463 10.929 11.506 1.00 42.84 75 ARG A O 1
ATOM 593 N N . PRO A 1 76 ? 12.958 9.385 10.850 1.00 40.69 76 PRO A N 1
ATOM 594 C CA . PRO A 1 76 ? 13.945 8.343 10.928 1.00 40.69 76 PRO A CA 1
ATOM 595 C C . PRO A 1 76 ? 14.885 8.627 9.761 1.00 40.69 76 PRO A C 1
ATOM 597 O O . PRO A 1 76 ? 14.584 8.323 8.612 1.00 40.69 76 PRO A O 1
ATOM 600 N N . ARG A 1 77 ? 16.053 9.214 10.040 1.00 44.00 77 ARG A N 1
ATOM 601 C CA . ARG A 1 77 ? 17.242 9.033 9.202 1.00 44.00 77 ARG A CA 1
ATOM 602 C C . ARG A 1 77 ? 17.723 7.592 9.394 1.00 44.00 77 ARG A C 1
ATOM 604 O O . ARG A 1 77 ? 18.873 7.345 9.728 1.00 44.00 77 ARG A O 1
ATOM 611 N N . LEU A 1 78 ? 16.823 6.629 9.241 1.00 42.09 78 LEU A N 1
ATOM 612 C CA . LEU A 1 78 ? 17.163 5.226 9.189 1.00 42.09 78 LEU A CA 1
ATOM 613 C C . LEU A 1 78 ? 17.311 4.924 7.710 1.00 42.09 78 LEU A C 1
ATOM 615 O O . LEU A 1 78 ? 16.334 4.779 6.983 1.00 42.09 78 LEU A O 1
ATOM 619 N N . ARG A 1 79 ? 18.575 4.898 7.273 1.00 41.88 79 ARG A N 1
ATOM 620 C CA . ARG A 1 79 ? 19.005 4.152 6.091 1.00 41.88 79 ARG A CA 1
ATOM 621 C C . ARG A 1 79 ? 18.225 2.841 6.087 1.00 41.88 79 ARG A C 1
ATOM 623 O O . ARG A 1 79 ? 18.484 1.982 6.928 1.00 41.88 79 ARG A O 1
ATOM 630 N N . TRP A 1 80 ? 17.293 2.695 5.153 1.00 39.56 80 TRP A N 1
ATOM 631 C CA . TRP A 1 80 ? 16.754 1.396 4.799 1.00 39.56 80 TRP A CA 1
ATOM 632 C C . TRP A 1 80 ? 17.948 0.539 4.374 1.00 39.56 80 TRP A C 1
ATOM 634 O O . TRP A 1 80 ? 18.503 0.703 3.287 1.00 39.56 80 TRP A O 1
ATOM 644 N N . 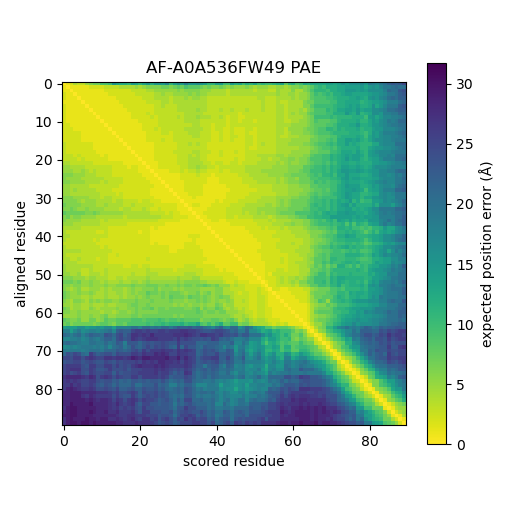ARG A 1 81 ? 18.431 -0.324 5.275 1.00 40.69 81 ARG A N 1
ATOM 645 C CA . ARG A 1 81 ? 19.208 -1.485 4.859 1.00 40.69 81 ARG A CA 1
ATOM 646 C C . ARG A 1 81 ? 18.216 -2.316 4.074 1.00 40.69 81 ARG A C 1
ATOM 648 O O . ARG A 1 81 ? 17.279 -2.852 4.651 1.00 40.69 81 ARG A O 1
ATOM 655 N N . ALA A 1 82 ? 18.403 -2.297 2.761 1.00 37.44 82 ALA A N 1
ATOM 656 C CA . ALA A 1 82 ? 17.590 -2.988 1.789 1.00 37.44 82 ALA A CA 1
ATOM 657 C C . ALA A 1 82 ? 17.121 -4.341 2.336 1.00 37.44 82 ALA A C 1
ATOM 659 O O . ALA A 1 82 ? 17.935 -5.245 2.547 1.00 37.44 82 ALA A O 1
ATOM 660 N N . MET A 1 83 ? 15.810 -4.470 2.545 1.00 39.12 83 MET A N 1
ATOM 661 C CA . MET A 1 83 ? 15.145 -5.762 2.650 1.00 39.12 83 MET A CA 1
ATOM 662 C C . MET A 1 83 ? 15.278 -6.433 1.279 1.00 39.12 83 MET A C 1
ATOM 664 O O . MET A 1 83 ? 14.426 -6.344 0.399 1.00 39.12 83 MET A O 1
ATOM 668 N N . THR A 1 84 ? 16.458 -6.999 1.051 1.00 41.16 84 THR A N 1
ATOM 669 C CA . THR A 1 84 ? 16.806 -7.786 -0.121 1.00 41.16 84 THR A CA 1
ATOM 670 C C . THR A 1 84 ? 16.262 -9.183 0.113 1.00 41.16 84 THR A C 1
ATOM 672 O O . THR A 1 84 ? 16.875 -9.965 0.824 1.00 41.16 84 THR A O 1
ATOM 675 N N . ALA A 1 85 ? 15.089 -9.463 -0.455 1.00 37.22 85 ALA A N 1
ATOM 676 C CA . ALA A 1 85 ? 14.694 -10.757 -1.024 1.00 37.22 85 ALA A CA 1
ATOM 677 C C . ALA A 1 85 ? 15.127 -12.062 -0.300 1.00 37.22 85 ALA A C 1
ATOM 679 O O . ALA A 1 85 ? 15.419 -13.046 -0.976 1.00 37.22 85 ALA A O 1
ATOM 680 N N . ARG A 1 86 ? 15.180 -12.116 1.040 1.00 36.22 86 ARG A N 1
ATOM 681 C CA . ARG A 1 86 ? 15.633 -13.319 1.771 1.00 36.22 86 ARG A CA 1
ATOM 682 C C . ARG A 1 86 ? 14.666 -13.917 2.791 1.00 36.22 86 ARG A C 1
ATOM 684 O O . ARG A 1 86 ? 14.988 -14.957 3.344 1.00 36.22 86 ARG A O 1
ATOM 691 N N . GLU A 1 87 ? 13.463 -13.376 2.956 1.00 38.28 87 GLU A N 1
ATOM 692 C CA . GLU A 1 87 ? 12.474 -13.890 3.927 1.00 38.28 87 GLU A CA 1
ATOM 693 C C . GLU A 1 87 ? 11.128 -14.258 3.285 1.00 38.28 87 GLU A C 1
ATOM 695 O O . GLU A 1 87 ? 10.061 -14.012 3.828 1.00 38.28 87 GLU A O 1
ATOM 700 N N . THR A 1 88 ? 11.177 -14.892 2.111 1.00 34.75 88 THR A N 1
ATOM 701 C CA . THR A 1 88 ? 10.046 -15.667 1.557 1.00 34.75 88 THR A CA 1
ATOM 702 C C . THR A 1 88 ? 10.438 -17.119 1.279 1.00 34.75 88 THR A C 1
ATOM 704 O O . THR A 1 88 ? 9.921 -17.758 0.365 1.00 34.75 88 THR A O 1
ATOM 707 N N . ARG A 1 89 ? 11.390 -17.658 2.049 1.00 38.03 89 ARG A N 1
ATOM 708 C CA . ARG A 1 89 ? 11.677 -19.094 2.055 1.00 38.03 89 ARG A CA 1
ATOM 709 C C . ARG A 1 89 ? 12.033 -19.561 3.469 1.00 38.03 89 ARG A C 1
ATOM 711 O O . ARG A 1 89 ? 13.209 -19.717 3.784 1.00 38.03 89 ARG A O 1
ATOM 718 N N . ARG A 1 90 ? 11.009 -19.749 4.299 1.00 36.94 90 ARG A N 1
ATOM 719 C CA . ARG A 1 90 ? 10.879 -20.809 5.310 1.00 36.94 90 ARG A CA 1
ATOM 720 C C . ARG A 1 90 ? 9.457 -20.817 5.846 1.00 36.94 90 ARG A C 1
ATOM 722 O O . ARG A 1 90 ? 8.905 -19.709 5.997 1.00 36.94 90 ARG A O 1
#

Mean predicted aligned error: 10.14 Å

Radius of gyration: 16.6 Å; Cα contacts (8 Å, |Δi|>4): 26; chains: 1; bounding box: 39×36×41 Å